Protein AF-A0A4Q3QYX4-F1 (afdb_monomer_lite)

Structure (mmCIF, N/CA/C/O backbone):
data_AF-A0A4Q3QYX4-F1
#
_entry.id   AF-A0A4Q3QYX4-F1
#
loop_
_atom_site.group_PDB
_atom_site.id
_atom_site.type_symbol
_atom_site.label_atom_id
_atom_site.label_alt_id
_atom_site.label_comp_id
_atom_site.label_asym_id
_atom_site.label_entity_id
_atom_site.label_seq_id
_atom_site.pdbx_PDB_ins_code
_atom_site.Cartn_x
_atom_site.Cartn_y
_atom_site.Cartn_z
_atom_site.occupancy
_atom_site.B_iso_or_equiv
_atom_site.auth_seq_id
_atom_site.auth_comp_id
_atom_site.auth_asym_id
_atom_site.auth_atom_id
_atom_site.pdbx_PDB_model_num
ATOM 1 N N . ARG A 1 1 ? -18.364 -0.039 15.346 1.00 79.00 1 ARG A N 1
ATOM 2 C CA . ARG A 1 1 ? -17.667 0.094 16.649 1.00 79.00 1 ARG A CA 1
ATOM 3 C C . ARG A 1 1 ? -17.035 -1.240 17.067 1.00 79.00 1 ARG A C 1
ATOM 5 O O . ARG A 1 1 ? -15.823 -1.267 17.221 1.00 79.00 1 ARG A O 1
ATOM 12 N N . VAL A 1 2 ? -17.787 -2.347 16.987 1.00 95.50 2 VAL A N 1
ATOM 13 C CA . VAL A 1 2 ? -17.333 -3.740 17.224 1.00 95.50 2 VAL A CA 1
ATOM 14 C C . VAL A 1 2 ? -15.993 -4.125 16.578 1.00 95.50 2 VAL A C 1
ATOM 16 O O . VAL A 1 2 ? -15.130 -4.656 17.263 1.00 95.50 2 VAL A O 1
ATOM 19 N N . PHE A 1 3 ? -15.774 -3.854 15.283 1.00 94.38 3 PHE A N 1
ATOM 20 C CA . PHE A 1 3 ? -14.517 -4.253 14.625 1.00 94.38 3 PHE A CA 1
ATOM 21 C C . PHE A 1 3 ? -13.290 -3.651 15.320 1.00 94.38 3 PHE A C 1
ATOM 23 O O . PHE A 1 3 ? -12.377 -4.381 15.683 1.00 94.38 3 PHE A O 1
ATOM 30 N N . LYS A 1 4 ? -13.316 -2.338 15.589 1.00 95.31 4 LYS A N 1
ATOM 31 C CA . LYS A 1 4 ? -12.227 -1.636 16.280 1.00 95.31 4 LYS A CA 1
ATOM 32 C C . LYS A 1 4 ? -12.052 -2.106 17.719 1.00 95.31 4 LYS A C 1
ATOM 34 O O . LYS A 1 4 ? -10.926 -2.209 18.181 1.00 95.31 4 LYS A O 1
ATOM 39 N N . GLU A 1 5 ? -13.143 -2.416 18.412 1.00 96.31 5 GLU A N 1
ATOM 40 C CA . GLU A 1 5 ? -13.086 -2.973 19.770 1.00 96.31 5 GLU A CA 1
ATOM 41 C C . GLU A 1 5 ? -12.407 -4.348 19.800 1.00 96.31 5 GLU A C 1
ATOM 43 O O . GLU A 1 5 ? -11.713 -4.662 20.760 1.00 96.31 5 GLU A O 1
ATOM 48 N N . LYS A 1 6 ? -12.579 -5.161 18.750 1.00 95.94 6 LYS A N 1
ATOM 49 C CA . LYS A 1 6 ? -12.003 -6.511 18.674 1.00 95.94 6 LYS A CA 1
ATOM 50 C C . LYS A 1 6 ? -10.584 -6.550 18.113 1.00 95.94 6 LYS A C 1
ATOM 52 O O . LYS A 1 6 ? -9.794 -7.370 18.561 1.00 95.94 6 LYS A O 1
ATOM 57 N N . THR A 1 7 ? -10.263 -5.704 17.137 1.00 93.06 7 THR A N 1
ATOM 58 C CA . THR A 1 7 ? -8.971 -5.735 16.426 1.00 93.06 7 THR A CA 1
ATOM 59 C C . THR A 1 7 ? -8.012 -4.625 16.852 1.00 93.06 7 THR A C 1
ATOM 61 O O . THR A 1 7 ? -6.853 -4.631 16.450 1.00 93.06 7 THR A O 1
ATOM 64 N N . GLY A 1 8 ? -8.485 -3.640 17.622 1.00 94.81 8 GLY A N 1
ATOM 65 C CA . GLY A 1 8 ? -7.717 -2.451 18.001 1.00 94.81 8 GLY A CA 1
ATOM 66 C C . GLY A 1 8 ? -7.549 -1.421 16.877 1.00 94.81 8 GLY A C 1
ATOM 67 O O . GLY A 1 8 ? -6.996 -0.350 17.110 1.00 94.81 8 GLY A O 1
ATOM 68 N N . THR A 1 9 ? -8.053 -1.696 15.671 1.00 94.06 9 THR A N 1
ATOM 69 C CA . THR A 1 9 ? -7.859 -0.854 14.485 1.00 94.06 9 THR A CA 1
ATOM 70 C C . THR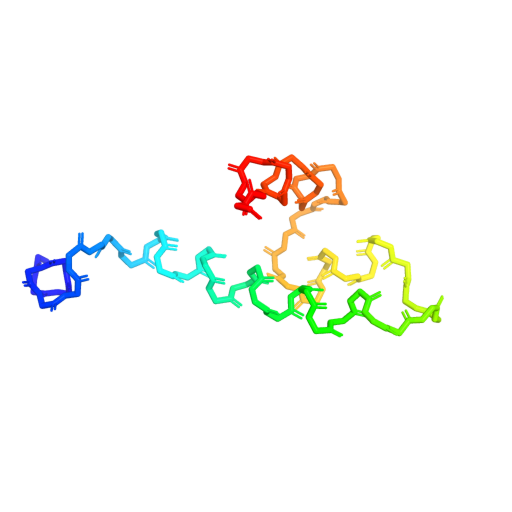 A 1 9 ? -9.173 -0.600 13.753 1.00 94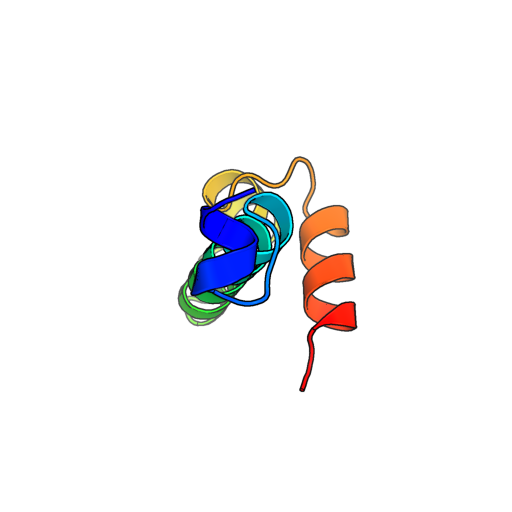.06 9 THR A C 1
ATOM 72 O O . THR A 1 9 ? -10.146 -1.348 13.855 1.00 94.06 9 THR A O 1
ATOM 75 N N . THR A 1 10 ? -9.255 0.508 13.026 1.00 96.56 10 THR A N 1
ATOM 76 C CA . THR A 1 10 ? -10.403 0.756 12.156 1.00 96.56 10 THR A CA 1
ATOM 77 C C . THR A 1 10 ? -10.398 -0.210 10.968 1.00 96.56 10 THR A C 1
ATOM 79 O O . THR A 1 10 ? -9.362 -0.718 10.546 1.00 96.56 10 THR A O 1
ATOM 82 N N . ILE A 1 11 ? -11.570 -0.429 10.371 1.00 95.81 11 ILE A N 1
ATOM 83 C CA . ILE A 1 11 ? -11.701 -1.258 9.161 1.00 95.81 11 ILE A CA 1
ATOM 84 C C . ILE A 1 11 ? -10.826 -0.708 8.020 1.00 95.81 11 ILE A C 1
ATOM 86 O O . ILE A 1 11 ? -10.221 -1.474 7.278 1.00 95.81 11 ILE A O 1
ATOM 90 N N . LEU A 1 12 ? -10.734 0.620 7.893 1.00 94.38 12 LEU A N 1
ATOM 91 C CA . LEU A 1 12 ? -9.935 1.293 6.864 1.00 94.38 12 LEU A CA 1
ATOM 92 C C . LEU A 1 12 ? -8.430 1.075 7.043 1.00 94.38 12 LEU A C 1
ATOM 94 O O . LEU A 1 12 ? -7.728 0.799 6.070 1.00 94.38 12 LEU A O 1
ATOM 98 N N . GLU A 1 13 ? -7.935 1.192 8.272 1.00 94.06 13 GLU A N 1
ATOM 99 C CA . GLU A 1 13 ? -6.537 0.904 8.607 1.00 94.06 13 GLU A CA 1
ATOM 100 C C . GLU A 1 13 ? -6.213 -0.568 8.339 1.00 94.06 13 GLU A C 1
ATOM 102 O O . GLU A 1 13 ? -5.252 -0.857 7.630 1.00 94.06 13 GLU A O 1
ATOM 107 N N . TYR A 1 14 ? -7.063 -1.489 8.802 1.00 95.12 14 TYR A N 1
ATOM 108 C CA . TYR A 1 14 ? -6.888 -2.922 8.562 1.00 95.12 14 TYR A CA 1
ATOM 109 C C . TYR A 1 14 ? -6.879 -3.269 7.068 1.00 95.12 14 TYR A C 1
ATOM 111 O O . TYR A 1 14 ? -5.988 -3.966 6.589 1.00 95.12 14 TYR A O 1
ATOM 119 N N . LEU A 1 15 ? -7.822 -2.721 6.295 1.00 95.56 15 LEU A N 1
ATOM 120 C CA . LEU A 1 15 ? -7.854 -2.890 4.843 1.00 95.56 15 LEU A CA 1
ATOM 121 C C . LEU A 1 15 ? -6.586 -2.337 4.181 1.00 95.56 15 LEU A C 1
ATOM 123 O O . LEU A 1 15 ? -6.076 -2.923 3.228 1.00 95.56 15 LEU A O 1
ATOM 127 N N . THR A 1 16 ? -6.067 -1.212 4.675 1.00 95.19 16 THR A N 1
ATOM 128 C CA . THR A 1 16 ? -4.816 -0.634 4.171 1.00 95.19 16 THR A CA 1
ATOM 129 C C . THR A 1 16 ? -3.637 -1.562 4.449 1.00 95.19 16 THR A C 1
ATOM 131 O O . THR A 1 16 ? -2.829 -1.776 3.549 1.00 95.19 16 THR A O 1
ATOM 134 N N . LEU A 1 17 ? -3.560 -2.159 5.642 1.00 94.38 17 LEU A N 1
ATOM 135 C CA . LEU A 1 17 ? -2.531 -3.145 5.983 1.00 94.38 17 LEU A CA 1
ATOM 136 C C . LEU A 1 17 ? -2.607 -4.376 5.074 1.00 94.38 17 LEU A C 1
ATOM 138 O O . LEU A 1 17 ? -1.594 -4.751 4.492 1.00 94.38 17 LEU A O 1
ATOM 142 N N . LEU A 1 18 ? -3.805 -4.925 4.857 1.00 96.06 18 LEU A N 1
ATOM 143 C CA . LEU A 1 18 ? -4.007 -6.072 3.968 1.00 96.06 18 LEU A CA 1
ATOM 144 C C . LEU A 1 18 ? -3.562 -5.770 2.526 1.00 96.06 18 LEU A C 1
ATOM 146 O O . LEU A 1 18 ? -2.881 -6.570 1.886 1.00 96.06 18 LEU A O 1
ATOM 150 N N . ARG A 1 19 ? -3.894 -4.578 2.013 1.00 97.19 19 ARG A N 1
ATOM 151 C CA . ARG A 1 19 ? -3.444 -4.123 0.686 1.00 97.19 19 ARG A CA 1
ATOM 152 C C . ARG A 1 19 ? -1.926 -3.978 0.607 1.00 97.19 19 ARG A C 1
ATOM 154 O O . ARG A 1 19 ? -1.351 -4.258 -0.441 1.00 97.19 19 ARG A O 1
ATOM 161 N N . LEU A 1 20 ? -1.280 -3.534 1.686 1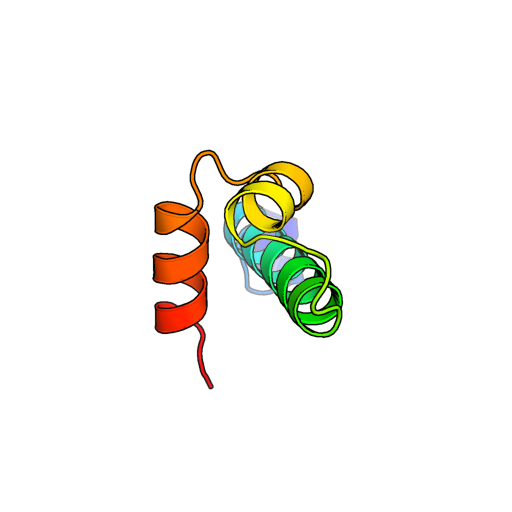.00 95.75 20 LEU A N 1
ATOM 162 C CA . LEU A 1 20 ? 0.176 -3.412 1.744 1.00 95.75 20 LEU A CA 1
ATOM 163 C C . LEU A 1 20 ? 0.870 -4.767 1.815 1.00 95.75 20 LEU A C 1
ATOM 165 O O . LEU A 1 20 ? 1.897 -4.930 1.165 1.00 95.75 20 LEU A O 1
ATOM 169 N N . GLU A 1 21 ? 0.340 -5.723 2.574 1.00 95.56 21 GLU A N 1
ATOM 170 C CA . GLU A 1 21 ? 0.872 -7.089 2.588 1.00 95.56 21 GLU A CA 1
ATOM 171 C C . GLU A 1 21 ? 0.818 -7.704 1.193 1.00 95.56 21 GLU A C 1
ATOM 173 O O . GLU A 1 21 ? 1.838 -8.171 0.691 1.00 95.56 21 GLU A O 1
ATOM 178 N N . PHE A 1 22 ? -0.324 -7.583 0.513 1.00 96.94 22 PHE A N 1
ATOM 179 C CA . PHE A 1 22 ? -0.452 -8.062 -0.858 1.00 96.94 22 PHE A CA 1
ATOM 180 C C . PHE A 1 22 ? 0.516 -7.352 -1.821 1.00 96.94 22 PHE A C 1
ATOM 182 O O . PHE A 1 22 ? 1.189 -8.008 -2.616 1.00 96.94 22 PHE A O 1
ATOM 189 N N . ALA A 1 23 ? 0.664 -6.026 -1.707 1.00 96.75 23 ALA A N 1
ATOM 190 C CA . ALA A 1 23 ? 1.630 -5.271 -2.504 1.00 96.75 23 ALA A CA 1
ATOM 191 C C . ALA A 1 23 ? 3.074 -5.745 -2.268 1.00 96.75 23 ALA A C 1
ATOM 193 O O . ALA A 1 23 ? 3.830 -5.881 -3.226 1.00 96.75 23 ALA A O 1
ATOM 194 N N . LYS A 1 24 ? 3.459 -6.034 -1.016 1.00 95.06 24 LYS A N 1
ATOM 195 C CA . LYS A 1 24 ? 4.792 -6.563 -0.676 1.00 95.06 24 LYS A CA 1
ATOM 196 C C . LYS A 1 24 ? 5.048 -7.917 -1.332 1.00 95.06 24 LYS A C 1
ATOM 198 O O . LYS A 1 24 ? 6.132 -8.117 -1.865 1.00 95.06 24 LYS A O 1
ATOM 203 N N . THR A 1 25 ? 4.059 -8.812 -1.351 1.00 96.00 25 THR A N 1
ATOM 204 C CA . THR A 1 25 ? 4.173 -10.091 -2.066 1.00 96.00 25 THR A CA 1
ATOM 205 C C . THR A 1 25 ? 4.386 -9.877 -3.564 1.00 96.00 25 THR A C 1
ATOM 207 O O . THR A 1 25 ? 5.238 -10.531 -4.158 1.00 96.00 25 THR A O 1
ATOM 210 N N . MET A 1 26 ? 3.654 -8.941 -4.174 1.00 96.19 26 MET A N 1
ATOM 211 C CA . MET A 1 26 ? 3.783 -8.645 -5.604 1.00 96.19 26 MET A CA 1
ATOM 212 C C . MET A 1 26 ? 5.123 -7.994 -5.969 1.00 96.19 26 MET A C 1
ATOM 214 O O . MET A 1 26 ? 5.651 -8.279 -7.037 1.00 96.19 26 MET A O 1
ATOM 218 N N . LEU A 1 27 ? 5.693 -7.163 -5.089 1.00 94.69 27 LEU A N 1
ATOM 219 C CA . LEU A 1 27 ? 6.997 -6.520 -5.309 1.00 94.69 27 LEU A CA 1
ATOM 220 C C . LEU A 1 27 ? 8.157 -7.520 -5.438 1.00 94.69 27 LEU A C 1
ATOM 222 O O . LEU A 1 27 ? 9.210 -7.151 -5.947 1.00 94.69 27 LEU A O 1
ATOM 226 N N . ASN A 1 28 ? 7.976 -8.771 -5.005 1.00 94.38 28 ASN A N 1
ATOM 227 C CA . ASN A 1 28 ? 8.975 -9.826 -5.182 1.00 94.38 28 ASN A CA 1
ATOM 228 C C . ASN A 1 28 ? 9.045 -10.352 -6.627 1.00 94.38 28 ASN A C 1
ATOM 230 O O . ASN A 1 28 ? 9.986 -11.069 -6.955 1.00 94.38 28 ASN A O 1
ATOM 234 N N . ASN A 1 29 ? 8.071 -10.022 -7.486 1.00 94.75 29 ASN A N 1
ATOM 235 C CA . ASN A 1 29 ? 8.111 -10.368 -8.903 1.00 94.75 29 ASN A CA 1
ATOM 236 C C . ASN A 1 29 ? 8.627 -9.167 -9.730 1.00 94.75 29 ASN A C 1
ATOM 238 O O . ASN A 1 29 ? 7.935 -8.147 -9.797 1.00 94.75 29 ASN A O 1
ATOM 242 N N . PRO A 1 30 ? 9.798 -9.275 -10.393 1.00 92.19 30 PRO A N 1
ATOM 243 C CA . PRO A 1 30 ? 10.377 -8.185 -11.181 1.00 92.19 30 PRO A CA 1
ATOM 244 C C . PRO A 1 30 ? 9.588 -7.840 -12.456 1.00 92.19 30 PRO A C 1
ATOM 246 O O . PRO A 1 30 ? 9.814 -6.780 -13.033 1.00 92.19 30 PRO A O 1
ATOM 249 N N . GLU A 1 31 ? 8.659 -8.691 -12.900 1.00 96.50 31 GLU A N 1
ATOM 250 C CA . GLU A 1 31 ? 7.815 -8.435 -14.077 1.00 96.50 31 GLU A CA 1
ATOM 251 C C . GLU A 1 31 ? 6.699 -7.417 -13.801 1.00 96.50 31 GLU A C 1
ATOM 253 O O . GLU A 1 31 ? 6.087 -6.875 -14.724 1.00 96.50 31 GLU A O 1
ATOM 258 N N . PHE A 1 32 ? 6.396 -7.152 -12.528 1.00 97.50 32 PHE A N 1
ATOM 259 C CA . PHE A 1 32 ? 5.3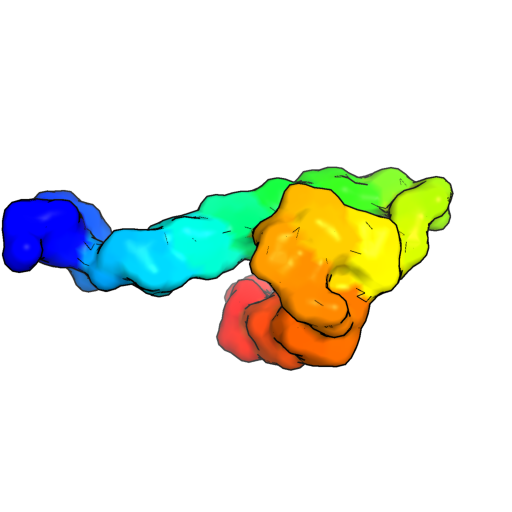06 -6.266 -12.148 1.00 97.50 32 PHE A CA 1
ATOM 260 C C . PHE A 1 32 ? 5.782 -4.825 -11.985 1.00 97.50 32 PHE A C 1
ATOM 262 O O . PHE A 1 32 ? 6.605 -4.502 -11.129 1.00 97.50 32 PHE A O 1
ATOM 269 N N . THR A 1 33 ? 5.187 -3.919 -12.763 1.00 97.25 33 THR A N 1
ATOM 270 C CA . THR A 1 33 ? 5.394 -2.479 -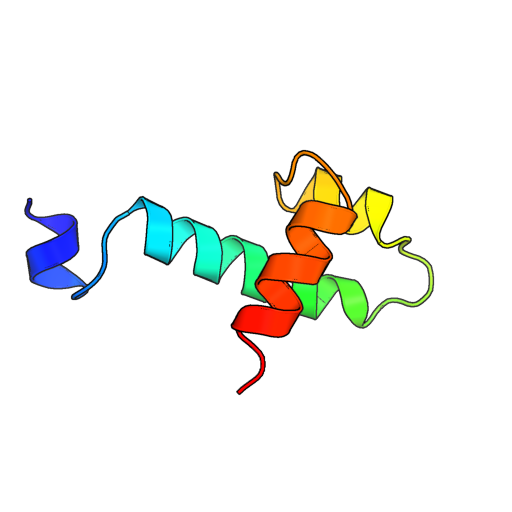12.582 1.00 97.25 33 THR A CA 1
ATOM 271 C C . THR A 1 33 ? 4.675 -1.973 -11.335 1.00 97.25 33 THR A C 1
ATOM 273 O O . THR A 1 33 ? 3.671 -2.534 -10.885 1.00 97.25 33 THR A O 1
ATOM 276 N N . ILE A 1 34 ? 5.150 -0.865 -10.771 1.00 96.06 34 ILE A N 1
ATOM 277 C CA . ILE A 1 34 ? 4.549 -0.308 -9.557 1.00 96.06 34 ILE A CA 1
ATOM 278 C C . ILE A 1 34 ? 3.136 0.247 -9.803 1.00 96.06 34 ILE A C 1
ATOM 280 O O . ILE A 1 34 ? 2.290 0.192 -8.911 1.00 96.06 34 ILE A O 1
ATOM 284 N N . GLU A 1 35 ? 2.848 0.719 -11.017 1.00 97.81 35 GLU A N 1
ATOM 285 C CA . GLU A 1 35 ? 1.513 1.102 -11.485 1.00 97.81 35 GLU A CA 1
ATOM 286 C C . GLU A 1 35 ? 0.562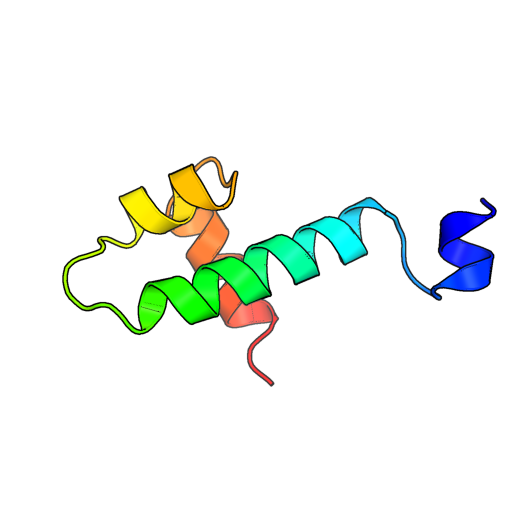 -0.095 -11.488 1.00 97.81 35 GLU A C 1
ATOM 288 O O . GLU A 1 35 ? -0.559 0.002 -10.982 1.00 97.81 35 GLU A O 1
ATOM 293 N N . TYR A 1 36 ? 1.026 -1.235 -12.006 1.00 97.94 36 TYR A N 1
ATOM 294 C CA . TYR A 1 36 ? 0.254 -2.469 -12.032 1.00 97.94 36 TYR A CA 1
ATOM 295 C C . TYR A 1 36 ? -0.047 -2.972 -10.616 1.00 97.94 36 TYR A C 1
ATOM 297 O O . TYR A 1 36 ? -1.199 -3.266 -10.294 1.00 97.94 36 TYR A O 1
ATOM 305 N N . ILE A 1 37 ? 0.960 -2.996 -9.737 1.00 97.88 37 ILE A N 1
ATOM 306 C CA . ILE A 1 37 ? 0.783 -3.386 -8.331 1.00 97.88 37 ILE A CA 1
ATOM 307 C C . ILE A 1 37 ? -0.211 -2.445 -7.639 1.00 97.88 37 ILE A C 1
ATOM 309 O O . ILE A 1 37 ? -1.130 -2.906 -6.965 1.00 97.88 37 ILE A O 1
ATOM 313 N N . ALA A 1 38 ? -0.094 -1.129 -7.842 1.00 97.75 38 ALA A N 1
ATOM 314 C CA . ALA A 1 38 ? -1.017 -0.160 -7.259 1.00 97.75 38 ALA A CA 1
ATOM 315 C C . ALA A 1 38 ? -2.473 -0.428 -7.668 1.00 97.75 38 ALA A C 1
ATOM 317 O O . ALA A 1 38 ? -3.339 -0.497 -6.793 1.00 97.75 38 ALA A O 1
ATOM 318 N N . ALA A 1 39 ? -2.732 -0.654 -8.959 1.00 97.81 39 ALA A N 1
ATOM 319 C CA . ALA A 1 39 ? -4.067 -0.979 -9.455 1.00 97.81 39 ALA A CA 1
ATOM 320 C C . ALA A 1 39 ? -4.600 -2.293 -8.855 1.00 97.81 39 ALA A C 1
ATOM 322 O O . ALA A 1 39 ? -5.735 -2.345 -8.378 1.00 97.81 39 ALA A O 1
ATOM 323 N N . ARG A 1 40 ? -3.763 -3.339 -8.795 1.00 97.56 40 ARG A N 1
ATOM 324 C CA . ARG A 1 40 ? -4.122 -4.652 -8.229 1.00 97.56 40 ARG A CA 1
ATOM 325 C C . ARG A 1 40 ? -4.404 -4.609 -6.730 1.00 97.56 40 ARG A C 1
ATOM 327 O O . ARG A 1 40 ? -5.264 -5.346 -6.258 1.00 97.56 40 ARG A O 1
ATOM 334 N N . CYS A 1 41 ? -3.730 -3.734 -5.990 1.00 96.88 41 CYS A N 1
ATOM 335 C CA . CYS A 1 41 ? -3.946 -3.545 -4.556 1.00 96.88 41 CYS A CA 1
ATOM 336 C C . CYS A 1 41 ? -5.028 -2.491 -4.238 1.00 96.88 41 CYS A C 1
ATOM 338 O O . CYS A 1 41 ? -5.253 -2.178 -3.069 1.00 96.88 41 CYS A O 1
ATOM 340 N N . GLY A 1 42 ? -5.715 -1.934 -5.244 1.00 95.94 42 GLY A N 1
ATOM 341 C CA . GLY A 1 42 ? -6.811 -0.978 -5.050 1.00 95.94 42 GLY A CA 1
ATOM 342 C C . GLY A 1 42 ? -6.366 0.443 -4.685 1.00 95.94 42 GLY A C 1
ATOM 343 O O . GLY A 1 42 ? -7.118 1.180 -4.039 1.00 95.94 42 GLY A O 1
ATOM 344 N N . PHE A 1 43 ? -5.149 0.834 -5.068 1.00 96.31 43 PHE A N 1
ATOM 345 C CA . PHE A 1 43 ? -4.659 2.210 -4.993 1.00 96.31 43 PHE A CA 1
ATOM 346 C C . PHE A 1 43 ? -4.918 2.941 -6.309 1.00 96.31 43 PHE A C 1
ATOM 348 O O . PHE A 1 43 ? -4.822 2.365 -7.389 1.00 96.31 43 PHE A O 1
ATOM 355 N N . LYS A 1 44 ? -5.218 4.240 -6.224 1.00 94.88 44 LYS A N 1
ATOM 356 C CA . LYS A 1 44 ? -5.536 5.048 -7.411 1.00 94.88 44 LYS A CA 1
ATOM 357 C C . LYS A 1 44 ? -4.304 5.340 -8.263 1.00 94.88 44 LYS A C 1
ATOM 359 O O . LYS A 1 44 ? -4.425 5.520 -9.466 1.00 94.88 44 LYS A O 1
ATOM 364 N N . THR A 1 45 ? -3.133 5.447 -7.635 1.00 97.56 45 THR A N 1
ATOM 365 C CA . THR A 1 45 ? -1.878 5.783 -8.315 1.00 97.56 45 THR A CA 1
ATOM 366 C C . THR A 1 45 ? -0.694 5.053 -7.688 1.00 97.56 45 THR A C 1
ATOM 368 O O . THR A 1 45 ? -0.684 4.789 -6.481 1.00 97.56 45 THR A O 1
ATOM 371 N N . ALA A 1 46 ? 0.352 4.813 -8.484 1.00 97.25 46 ALA A N 1
ATOM 372 C CA . ALA A 1 46 ? 1.641 4.318 -7.996 1.00 97.25 46 ALA A CA 1
ATOM 373 C C . ALA A 1 46 ? 2.208 5.196 -6.868 1.00 97.25 46 ALA A C 1
ATOM 375 O O . ALA A 1 46 ? 2.665 4.689 -5.844 1.00 97.25 46 ALA A O 1
ATOM 376 N N . ARG A 1 47 ? 2.085 6.525 -6.996 1.00 97.19 47 ARG A N 1
ATOM 377 C CA . ARG A 1 47 ? 2.515 7.490 -5.972 1.00 97.19 47 ARG A CA 1
ATOM 378 C C . ARG A 1 47 ? 1.814 7.267 -4.629 1.00 97.19 47 ARG A C 1
ATOM 380 O O . ARG A 1 47 ? 2.445 7.404 -3.580 1.00 97.19 47 ARG A O 1
ATOM 387 N N . GLN A 1 48 ? 0.522 6.929 -4.637 1.00 96.25 48 GLN A N 1
ATOM 388 C CA . GLN A 1 48 ? -0.215 6.623 -3.411 1.00 96.25 48 GLN A CA 1
ATOM 389 C C . GLN A 1 48 ? 0.361 5.380 -2.725 1.00 96.25 48 GLN A C 1
ATOM 391 O O . GLN A 1 48 ? 0.641 5.435 -1.527 1.00 96.25 48 GLN A O 1
ATOM 396 N N . LEU A 1 49 ? 0.577 4.301 -3.483 1.00 96.31 49 LEU A N 1
ATOM 397 C CA . LEU A 1 49 ? 1.193 3.075 -2.977 1.00 96.31 49 LEU A CA 1
ATOM 398 C C . LEU A 1 49 ? 2.593 3.356 -2.406 1.00 96.31 49 LEU A C 1
ATOM 400 O O . LEU A 1 49 ? 2.865 3.019 -1.257 1.00 96.31 49 LEU A O 1
ATOM 404 N N . GLN A 1 50 ? 3.451 4.048 -3.158 1.00 95.62 50 GLN A N 1
ATOM 405 C CA . GLN A 1 50 ? 4.813 4.396 -2.737 1.00 95.62 50 GLN A CA 1
ATOM 406 C C . GLN A 1 50 ? 4.841 5.205 -1.434 1.00 95.62 50 GLN A C 1
ATOM 408 O O . GLN A 1 50 ? 5.634 4.911 -0.537 1.00 95.62 50 GLN A O 1
ATOM 413 N N . ARG A 1 51 ? 3.958 6.205 -1.293 1.00 95.81 51 ARG A N 1
ATOM 414 C CA . ARG A 1 51 ? 3.865 7.019 -0.072 1.00 95.81 51 ARG A CA 1
ATOM 415 C C . ARG A 1 51 ? 3.513 6.164 1.143 1.00 95.81 51 ARG A C 1
ATOM 417 O O . ARG A 1 51 ? 4.108 6.336 2.203 1.00 95.81 51 ARG A O 1
ATOM 424 N N . ILE A 1 52 ? 2.551 5.257 0.991 1.00 94.00 52 ILE A N 1
ATOM 425 C CA . ILE A 1 52 ? 2.084 4.412 2.092 1.00 94.00 52 ILE A CA 1
ATOM 426 C C . ILE A 1 52 ? 3.130 3.339 2.429 1.00 94.00 52 ILE A C 1
ATOM 428 O O . ILE A 1 52 ? 3.391 3.120 3.611 1.00 94.00 52 ILE A O 1
ATOM 432 N N . LEU A 1 53 ? 3.782 2.734 1.429 1.00 93.38 53 LEU A N 1
ATOM 433 C CA . LEU A 1 53 ? 4.905 1.812 1.636 1.00 93.38 53 LEU A CA 1
ATOM 434 C C . LEU A 1 53 ? 6.037 2.481 2.419 1.00 93.38 53 LEU A C 1
ATOM 436 O O . LEU A 1 53 ? 6.542 1.895 3.371 1.00 93.38 53 LEU A O 1
ATOM 440 N N . LYS A 1 54 ? 6.401 3.721 2.068 1.00 92.75 54 LYS A N 1
ATOM 441 C CA . LYS A 1 54 ? 7.425 4.486 2.795 1.00 92.75 54 LYS A CA 1
ATOM 442 C C . LYS A 1 54 ? 7.009 4.775 4.240 1.00 92.75 54 LYS A C 1
ATOM 444 O O . LYS A 1 54 ? 7.836 4.644 5.132 1.00 92.75 54 LYS A O 1
ATOM 449 N N . ALA A 1 55 ? 5.748 5.138 4.469 1.00 91.81 55 ALA A N 1
ATOM 450 C CA . ALA A 1 55 ? 5.226 5.417 5.808 1.00 91.81 55 ALA A CA 1
ATOM 451 C C . ALA A 1 55 ? 5.122 4.166 6.705 1.00 91.81 55 ALA A C 1
ATOM 453 O O . ALA A 1 55 ? 5.103 4.303 7.922 1.00 91.81 55 ALA A O 1
ATOM 454 N N . ASN A 1 56 ? 5.059 2.964 6.118 1.00 86.38 56 ASN A N 1
ATOM 455 C CA . ASN A 1 56 ? 4.905 1.687 6.828 1.00 86.38 56 ASN A CA 1
ATOM 456 C C . ASN A 1 56 ? 6.139 0.770 6.695 1.00 86.38 56 ASN A C 1
ATOM 458 O O . ASN A 1 56 ? 6.029 -0.446 6.881 1.00 86.38 56 ASN A O 1
ATOM 462 N N . LYS A 1 57 ? 7.312 1.326 6.359 1.00 73.38 57 LYS A N 1
ATOM 463 C CA . LYS A 1 57 ? 8.591 0.618 6.506 1.00 73.38 57 LYS A CA 1
ATOM 464 C C . LYS A 1 57 ? 8.915 0.536 8.000 1.00 73.38 57 LYS A C 1
ATOM 466 O O . LYS A 1 57 ? 9.342 1.529 8.581 1.00 73.38 57 LYS A O 1
ATOM 471 N N . LYS A 1 58 ? 8.648 -0.620 8.607 1.00 57.56 58 LYS A N 1
ATOM 472 C CA . LYS A 1 58 ? 9.367 -1.058 9.807 1.00 57.56 58 LYS A CA 1
ATOM 473 C C . LYS A 1 58 ? 10.693 -1.669 9.384 1.00 57.56 58 LYS A C 1
ATOM 475 O O . LYS A 1 58 ? 10.689 -2.330 8.320 1.00 57.56 58 LYS A O 1
#

Sequence (58 aa):
RVFKEKTGTTILEYLTLLRLEFAKTMLNNPEFTIEYIAARCGFKTARQLQRILKANKK

Radius of gyration: 12.63 Å; chains: 1; bounding box: 28×18×34 Å

Foldseek 3Di:
DVVCVVPVDDPVVVLLVVLLVQLVVVVVDPVDDLQNSCVVSVHPGSVVSVVVNVVPDD

Secondary structure (DSSP, 8-state):
-HHHHHHSS-HHHHHHHHHHHHHHHHHT-TT--HHHHHHHTT-S-HHHHHHHHHHT--

pLDDT: mean 94.21, std 6.31, range [57.56, 97.94]